Protein AF-A0A212KFY3-F1 (afdb_monomer_lite)

Foldseek 3Di:
DEEEAADDPCVVVVVVVVVVVVVVVPDPVCPPDDYWYDHLFDFQWTARDNVPDPVRIDGLVCCLVPDAQQDAYEYEEQQFDQVCQQCCDDPSVVPVVTDGRVRSVVSNVVSHVHYEYEYCDDCPVCCPPRRNVRVVVVVVVHHYDYDDPVVVVVSVVVSVDDD

Sequence (163 aa):
MLLMDSGGSMDSYSSLCASLFQAVSKSNHFRDLKVYYFHNCIKTHLYTTPRISYRESLKTDWVLNNLDGEYRVIIVGDALM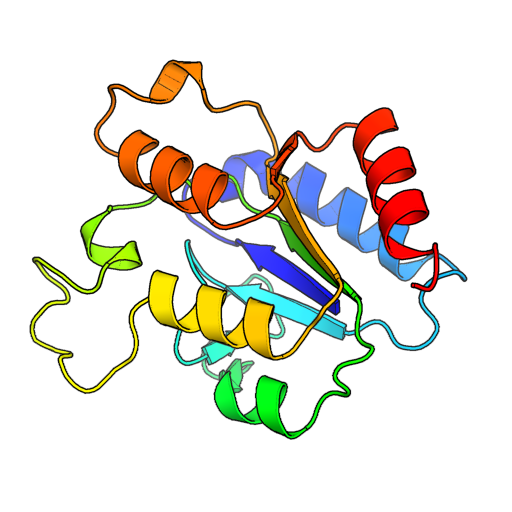DSSELMGSGYFAYKRDVPSGLQWLRRFKERYRHLVWLTPEDNDSLANTFWGESYLILKREVDMHTLTVENLTSVIKKLMVAR

Radius of gyration: 15.13 Å; chains: 1; bounding box: 34×34×42 Å

Secondary structure (DSSP, 8-state):
-EEEE-SGGGGGGHHHHHHHHHHHHT-TT-TT--EEEEBSB--SEEESSTT--GGGEEEHHHHHHHS-TT--EEEES-----HHHHHT-GGGTT-TTSPPHHHHHHHHHHH-SSEEEEESS--GGGTTSTTHHHHHHHHHHSEEEE--HHHHHHHHHHTTS--

Organism: NCBI:txid34034

pLDDT: mean 89.69, std 8.5, range [50.09, 98.06]

Structure (mmCIF, N/CA/C/O backbone):
data_AF-A0A212KFY3-F1
#
_entry.id   AF-A0A212KFY3-F1
#
loop_
_atom_site.group_PDB
_atom_site.id
_atom_site.type_symbol
_atom_site.label_atom_id
_atom_site.label_alt_id
_atom_site.label_comp_id
_atom_site.label_asym_id
_atom_site.label_entity_id
_atom_site.label_seq_id
_atom_site.pdbx_PDB_ins_code
_atom_site.Cartn_x
_atom_site.Cartn_y
_atom_site.Cartn_z
_atom_site.occupancy
_atom_site.B_iso_or_equiv
_atom_site.auth_seq_id
_atom_site.auth_comp_id
_atom_site.auth_asym_id
_atom_site.auth_atom_id
_atom_site.pdbx_PDB_model_num
ATOM 1 N N . MET A 1 1 ? -8.870 -0.203 6.630 1.00 93.81 1 MET A N 1
ATOM 2 C CA . MET A 1 1 ? -8.108 -1.232 5.899 1.00 93.81 1 MET A CA 1
ATOM 3 C C . MET A 1 1 ? -6.690 -0.728 5.736 1.00 93.81 1 MET A C 1
ATOM 5 O O . MET A 1 1 ? -6.508 0.410 5.323 1.00 93.81 1 MET A O 1
ATOM 9 N N . LEU A 1 2 ? -5.717 -1.551 6.108 1.00 95.19 2 LEU A N 1
ATOM 10 C CA . LEU A 1 2 ? -4.292 -1.273 5.986 1.00 95.19 2 LEU A CA 1
ATOM 11 C C . LEU A 1 2 ? -3.716 -2.199 4.909 1.00 95.19 2 LEU A C 1
ATOM 13 O O . LEU A 1 2 ? -3.845 -3.415 5.024 1.00 95.19 2 LEU A O 1
ATOM 17 N N . LEU A 1 3 ? -3.134 -1.628 3.859 1.00 97.44 3 LEU A N 1
ATOM 18 C CA . LEU A 1 3 ? -2.473 -2.354 2.776 1.00 97.44 3 LEU A CA 1
ATOM 19 C C . LEU A 1 3 ? -0.976 -2.074 2.872 1.00 97.44 3 LEU A C 1
ATOM 21 O O . LEU A 1 3 ? -0.574 -0.923 2.742 1.00 97.44 3 LEU A O 1
ATOM 25 N N . MET A 1 4 ? -0.163 -3.092 3.124 1.00 96.88 4 MET A N 1
ATOM 26 C CA . MET A 1 4 ? 1.270 -2.925 3.372 1.00 96.88 4 MET A CA 1
ATOM 27 C C . MET A 1 4 ? 2.096 -3.603 2.288 1.00 96.88 4 MET A C 1
ATOM 29 O O . MET A 1 4 ? 1.940 -4.795 2.033 1.00 96.88 4 MET A O 1
ATOM 33 N N . ASP A 1 5 ? 3.000 -2.857 1.679 1.00 96.88 5 ASP A N 1
ATOM 34 C CA . ASP A 1 5 ? 4.008 -3.423 0.802 1.00 96.88 5 ASP A CA 1
ATOM 35 C C . ASP A 1 5 ? 5.003 -4.276 1.606 1.00 96.88 5 ASP A C 1
ATOM 37 O O . ASP A 1 5 ? 5.284 -3.999 2.780 1.00 96.88 5 ASP A O 1
ATOM 41 N N . SER A 1 6 ? 5.495 -5.353 1.003 1.00 95.38 6 SER A N 1
ATOM 42 C CA . SER A 1 6 ? 6.410 -6.285 1.648 1.00 95.38 6 SER A CA 1
ATOM 43 C C . SER A 1 6 ? 7.386 -6.919 0.657 1.00 95.38 6 SER A C 1
ATOM 45 O O . SER A 1 6 ? 7.033 -7.256 -0.475 1.00 95.38 6 SER A O 1
ATOM 47 N N . GLY A 1 7 ? 8.626 -7.115 1.109 1.00 91.50 7 GLY A N 1
ATOM 48 C CA . GLY A 1 7 ? 9.729 -7.605 0.289 1.00 91.50 7 GLY A CA 1
ATOM 49 C C . GLY A 1 7 ? 10.416 -6.505 -0.523 1.00 91.50 7 GLY A C 1
ATOM 50 O O . GLY A 1 7 ? 9.906 -5.397 -0.668 1.00 91.50 7 GLY A O 1
ATOM 51 N N . GLY A 1 8 ? 11.580 -6.825 -1.087 1.00 90.19 8 GLY A N 1
ATOM 52 C CA . GLY A 1 8 ? 12.307 -5.904 -1.962 1.00 90.19 8 GLY A CA 1
ATOM 53 C C . GLY A 1 8 ? 12.863 -4.707 -1.191 1.00 90.19 8 GLY A C 1
ATOM 54 O O . GLY A 1 8 ? 13.449 -4.869 -0.121 1.00 90.19 8 GLY A O 1
ATOM 55 N N . SER A 1 9 ? 12.678 -3.495 -1.717 1.00 91.06 9 SER A N 1
ATOM 56 C CA . SER A 1 9 ? 13.126 -2.258 -1.060 1.00 91.06 9 SER A CA 1
ATOM 57 C C . SER A 1 9 ? 12.475 -2.039 0.312 1.00 91.06 9 SER A C 1
ATOM 59 O O . SER A 1 9 ? 13.074 -1.419 1.194 1.00 91.06 9 SER A O 1
ATOM 61 N N . MET A 1 10 ? 11.307 -2.645 0.549 1.00 94.38 10 MET A N 1
ATOM 62 C CA . MET A 1 10 ? 10.605 -2.567 1.827 1.00 94.38 10 MET A CA 1
ATOM 63 C C . MET A 1 10 ? 11.245 -3.377 2.961 1.00 94.38 10 MET A C 1
ATOM 65 O O . MET A 1 10 ? 10.916 -3.136 4.127 1.00 94.38 10 MET A O 1
ATOM 69 N N . ASP A 1 11 ? 12.188 -4.283 2.677 1.00 93.56 11 ASP A N 1
ATOM 70 C CA . ASP A 1 11 ? 12.870 -5.071 3.716 1.00 93.56 11 ASP A CA 1
ATOM 71 C C . ASP A 1 11 ? 13.634 -4.174 4.710 1.00 93.56 11 ASP A C 1
ATOM 73 O O . ASP A 1 11 ? 13.612 -4.418 5.924 1.00 93.56 11 ASP A O 1
ATOM 77 N N . SER A 1 12 ? 14.199 -3.064 4.219 1.00 93.00 12 SER A N 1
ATOM 78 C CA . SER A 1 12 ? 14.863 -2.026 5.023 1.00 93.00 12 SER A CA 1
ATOM 79 C C . SER A 1 12 ? 13.922 -1.332 6.017 1.00 93.00 12 SER A C 1
ATOM 81 O O . SER A 1 12 ? 14.369 -0.833 7.050 1.00 93.00 12 SER A O 1
ATOM 83 N N . TYR A 1 13 ? 12.611 -1.342 5.754 1.00 92.19 13 TYR A N 1
ATOM 84 C CA . TYR A 1 13 ? 11.579 -0.712 6.587 1.00 92.19 13 TYR A CA 1
ATOM 85 C C . TYR A 1 13 ? 10.740 -1.725 7.378 1.00 92.19 13 TYR A C 1
ATOM 87 O O . TYR A 1 13 ? 9.714 -1.366 7.965 1.00 92.19 13 TYR A O 1
ATOM 95 N N . SER A 1 14 ? 11.164 -2.990 7.443 1.00 90.25 14 SER A N 1
ATOM 96 C CA . SER A 1 14 ? 10.441 -4.069 8.133 1.00 90.25 14 SER A CA 1
ATOM 97 C C . SER A 1 14 ? 10.129 -3.751 9.605 1.00 90.25 14 SER A C 1
ATOM 99 O O . SER A 1 14 ? 8.993 -3.938 10.049 1.00 90.25 14 SER A O 1
ATOM 101 N N . SER A 1 15 ? 11.082 -3.184 10.351 1.00 89.31 15 SER A N 1
ATOM 102 C CA . SER A 1 15 ? 10.889 -2.758 11.749 1.00 89.31 15 SER A CA 1
ATOM 103 C C . SER A 1 15 ? 9.865 -1.626 11.901 1.00 89.31 15 SER A C 1
ATOM 105 O O . SER A 1 15 ? 9.062 -1.630 12.840 1.00 89.31 15 SER A O 1
ATOM 107 N N . LEU A 1 16 ? 9.858 -0.669 10.967 1.00 89.38 16 LEU A N 1
ATOM 108 C CA . LEU A 1 16 ? 8.889 0.430 10.936 1.00 89.38 16 LEU A CA 1
ATOM 109 C C . LEU A 1 16 ? 7.482 -0.108 10.656 1.00 89.38 16 LEU A C 1
ATOM 111 O O . LEU A 1 16 ? 6.541 0.189 11.392 1.00 89.38 16 LEU A O 1
ATOM 115 N N . CYS A 1 17 ? 7.360 -0.973 9.649 1.00 88.94 17 CYS A N 1
ATOM 116 C CA . CYS A 1 17 ? 6.120 -1.654 9.291 1.00 88.94 17 CYS A CA 1
ATOM 117 C C . CYS A 1 17 ? 5.563 -2.484 10.458 1.00 88.94 17 CYS A C 1
ATOM 119 O O . CYS A 1 17 ? 4.376 -2.390 10.777 1.00 88.94 17 CYS A O 1
ATOM 121 N N . ALA A 1 18 ? 6.418 -3.249 11.144 1.00 88.38 18 ALA A N 1
ATOM 122 C CA . ALA A 1 18 ? 6.035 -4.023 12.321 1.00 88.38 18 ALA A CA 1
ATOM 123 C C . ALA A 1 18 ? 5.530 -3.124 13.462 1.00 88.38 18 ALA A C 1
ATOM 125 O O . ALA A 1 18 ? 4.509 -3.427 14.082 1.00 88.38 18 ALA A O 1
ATOM 126 N N . SER A 1 19 ? 6.206 -2.001 13.713 1.00 88.56 19 SER A N 1
ATOM 127 C CA . SER A 1 19 ? 5.813 -1.043 14.753 1.00 88.56 19 SER A CA 1
ATOM 128 C C . SER A 1 19 ? 4.463 -0.392 14.444 1.00 88.56 19 SER A C 1
ATOM 130 O O . SER A 1 19 ? 3.592 -0.330 15.315 1.00 88.56 19 SER A O 1
ATOM 132 N N . LEU A 1 20 ? 4.247 0.019 13.190 1.00 86.94 20 LEU A N 1
ATOM 133 C CA . LEU A 1 20 ? 2.968 0.558 12.730 1.00 86.94 20 LEU A CA 1
ATOM 134 C C . LEU A 1 20 ? 1.844 -0.469 12.896 1.00 86.94 20 LEU A C 1
ATOM 136 O O . LEU A 1 20 ? 0.801 -0.153 13.467 1.00 86.94 20 LEU A O 1
ATOM 140 N N . PHE A 1 21 ? 2.064 -1.711 12.456 1.00 86.56 21 PHE A N 1
ATOM 141 C CA . PHE A 1 21 ? 1.085 -2.786 12.601 1.00 86.56 21 PHE A CA 1
ATOM 142 C C . PHE A 1 21 ? 0.714 -3.030 14.070 1.00 86.56 21 PHE A C 1
ATOM 144 O O . PHE A 1 21 ? -0.470 -3.143 14.397 1.00 86.56 21 PHE A O 1
ATOM 151 N N . GLN A 1 22 ? 1.700 -3.060 14.974 1.00 86.44 22 GLN A N 1
ATOM 152 C CA . GLN A 1 22 ? 1.453 -3.206 16.410 1.00 86.44 22 GLN A CA 1
ATOM 153 C C . GLN A 1 22 ? 0.646 -2.035 16.984 1.00 86.44 22 GLN A C 1
ATOM 155 O O . GLN A 1 22 ? -0.276 -2.265 17.766 1.00 86.44 22 GLN A O 1
ATOM 160 N N . ALA A 1 23 ? 0.965 -0.797 16.599 1.00 84.25 23 ALA A N 1
ATOM 161 C CA . ALA A 1 23 ? 0.246 0.390 17.056 1.00 84.25 23 ALA A CA 1
ATOM 162 C C . ALA A 1 23 ? -1.212 0.399 16.569 1.00 84.25 23 ALA A C 1
ATOM 164 O O . ALA A 1 23 ? -2.131 0.637 17.352 1.00 84.25 23 ALA A O 1
ATOM 165 N N . VAL A 1 24 ? -1.436 0.076 15.292 1.00 82.38 24 VAL A N 1
ATOM 166 C CA . VAL A 1 24 ? -2.773 0.006 14.687 1.00 82.38 24 VAL A CA 1
ATOM 167 C C . VAL A 1 24 ? -3.596 -1.136 15.292 1.00 82.38 24 VAL A C 1
ATOM 169 O O . VAL A 1 24 ? -4.767 -0.938 15.597 1.00 82.38 24 VAL A O 1
ATOM 172 N N . SER A 1 25 ? -2.989 -2.298 15.549 1.00 81.12 25 SER A N 1
ATOM 173 C CA . SER A 1 25 ? -3.683 -3.454 16.142 1.00 81.12 25 SER A CA 1
ATOM 174 C C . SER A 1 25 ? -4.083 -3.241 17.606 1.00 81.12 25 SER A C 1
ATOM 176 O O . SER A 1 25 ? -5.042 -3.843 18.077 1.00 81.12 25 SER A O 1
ATOM 178 N N . LYS A 1 26 ? -3.356 -2.387 18.338 1.00 80.75 26 LYS A N 1
ATOM 179 C CA . LYS A 1 26 ? -3.659 -2.019 19.734 1.00 80.75 26 LYS A CA 1
ATOM 180 C C . LYS A 1 26 ? -4.591 -0.807 19.851 1.00 80.75 26 LYS A C 1
ATOM 182 O O . LYS A 1 26 ? -4.983 -0.439 20.955 1.00 80.75 26 LYS A O 1
ATOM 187 N N . SER A 1 27 ? -4.914 -0.156 18.736 1.00 73.50 27 SER A N 1
ATOM 188 C CA . SER A 1 27 ? -5.735 1.050 18.702 1.00 73.50 27 SER A CA 1
ATOM 189 C C . SER A 1 27 ? -7.227 0.705 18.747 1.00 73.50 27 SER A C 1
ATOM 191 O O . SER A 1 27 ? -7.749 0.010 17.878 1.00 73.50 27 SER A O 1
ATOM 193 N N . ASN A 1 28 ? -7.950 1.294 19.704 1.00 69.19 28 ASN A N 1
ATOM 194 C CA . ASN A 1 28 ? -9.413 1.184 19.790 1.00 69.19 28 ASN A CA 1
ATOM 195 C C . ASN A 1 28 ? -10.151 1.986 18.698 1.00 69.19 28 ASN A C 1
ATOM 197 O O . ASN A 1 28 ? -11.379 1.935 18.621 1.00 69.19 28 ASN A O 1
ATOM 201 N N . HIS A 1 29 ? -9.434 2.740 17.854 1.00 68.94 29 HIS A N 1
ATOM 202 C CA . HIS A 1 29 ? -10.040 3.512 16.767 1.00 68.94 29 HIS A CA 1
ATOM 203 C C . HIS A 1 29 ? -10.475 2.637 15.581 1.00 68.94 29 HIS A C 1
ATOM 205 O O . HIS A 1 29 ? -11.324 3.062 14.798 1.00 68.94 29 HIS A O 1
ATOM 211 N N . PHE A 1 30 ? -9.944 1.416 15.446 1.00 68.00 30 PHE A N 1
ATOM 212 C CA . PHE A 1 30 ? -10.210 0.538 14.304 1.00 68.00 30 PHE A CA 1
ATOM 213 C C . PHE A 1 30 ? -11.125 -0.625 14.701 1.00 68.00 30 PHE A C 1
ATOM 215 O O . PHE A 1 30 ? -10.670 -1.719 15.016 1.00 68.00 30 PHE A O 1
ATOM 222 N N . ARG A 1 31 ? -12.441 -0.380 14.682 1.00 70.94 31 ARG A N 1
ATOM 223 C CA . ARG A 1 31 ? -13.463 -1.349 15.124 1.00 70.94 31 ARG A CA 1
ATOM 224 C C . ARG A 1 31 ? -1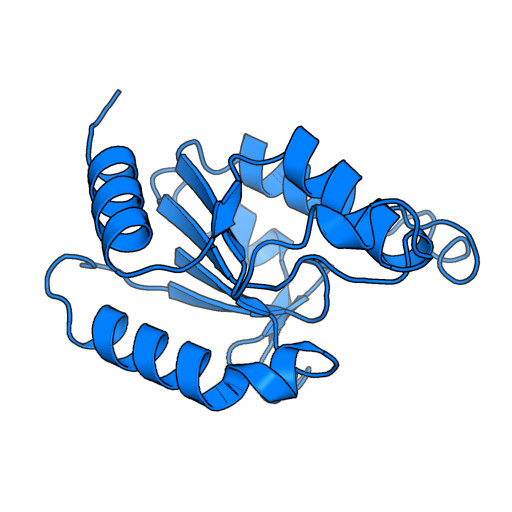3.556 -2.605 14.230 1.00 70.94 31 ARG A C 1
ATOM 226 O O . ARG A 1 31 ? -13.939 -3.658 14.722 1.00 70.94 31 ARG A O 1
ATOM 233 N N . ASP A 1 32 ? -13.177 -2.498 12.952 1.00 87.38 32 ASP A N 1
ATOM 234 C CA . ASP A 1 32 ? -13.047 -3.617 11.998 1.00 87.38 32 ASP A CA 1
ATOM 235 C C . ASP A 1 32 ? -11.776 -3.438 11.143 1.00 87.38 32 ASP A C 1
ATOM 237 O O . ASP A 1 32 ? -11.792 -2.950 10.009 1.00 87.38 32 ASP A O 1
ATOM 241 N N . LEU A 1 33 ? -10.622 -3.739 11.742 1.00 90.69 33 LEU A N 1
ATOM 242 C CA . LEU A 1 33 ? -9.328 -3.642 11.072 1.00 90.69 33 LEU A CA 1
ATOM 243 C C . LEU A 1 33 ? -9.120 -4.831 10.120 1.00 90.69 33 LEU A C 1
ATOM 245 O O . LEU A 1 33 ? -8.979 -5.972 10.553 1.00 90.69 33 LEU A O 1
ATOM 249 N N . LYS A 1 34 ? -9.006 -4.548 8.818 1.00 94.06 34 LYS A N 1
ATOM 250 C CA . LYS A 1 34 ? -8.470 -5.488 7.820 1.00 94.06 34 LYS A CA 1
ATOM 251 C C . LYS A 1 34 ? -7.049 -5.094 7.453 1.00 94.06 34 LYS A C 1
ATOM 253 O O . LYS A 1 34 ? -6.828 -3.927 7.114 1.00 94.06 34 LYS A O 1
ATOM 258 N N . VAL A 1 35 ? -6.125 -6.047 7.511 1.00 95.00 35 VAL A N 1
ATOM 259 C CA . VAL A 1 35 ? -4.731 -5.869 7.096 1.00 95.00 35 VAL A CA 1
ATOM 260 C C . VAL A 1 35 ? -4.442 -6.840 5.964 1.00 95.00 35 VAL A C 1
ATOM 262 O O . VAL A 1 35 ? -4.713 -8.034 6.091 1.00 95.00 35 VAL A O 1
ATOM 265 N N . TYR A 1 36 ? -3.893 -6.316 4.876 1.00 97.31 36 TYR A N 1
ATOM 266 C CA . TYR A 1 36 ? -3.412 -7.105 3.755 1.00 97.31 36 TYR A CA 1
ATOM 267 C C . TYR A 1 36 ? -2.043 -6.613 3.303 1.00 97.31 36 TYR A C 1
ATOM 269 O O . TYR A 1 36 ? -1.649 -5.484 3.593 1.00 97.31 36 TYR A O 1
ATOM 277 N N . TYR A 1 37 ? -1.353 -7.457 2.551 1.00 97.44 37 TYR A N 1
ATOM 278 C CA . TYR A 1 37 ? -0.034 -7.196 2.008 1.00 97.44 37 TYR A CA 1
ATOM 279 C C . TYR A 1 37 ? -0.043 -7.285 0.481 1.00 97.44 37 TYR A C 1
ATOM 281 O O . TYR A 1 37 ? -0.876 -7.982 -0.105 1.00 97.44 37 TYR A O 1
ATOM 289 N N . PHE A 1 38 ? 0.880 -6.586 -0.167 1.00 97.25 38 PHE A N 1
ATOM 290 C CA . PHE A 1 38 ? 1.153 -6.677 -1.604 1.00 97.25 38 PHE A CA 1
ATOM 291 C C . PHE A 1 38 ? 2.664 -6.554 -1.852 1.00 97.25 38 PHE A C 1
ATOM 293 O O . PHE A 1 38 ? 3.419 -6.396 -0.900 1.00 97.25 38 PHE A O 1
ATOM 300 N N . HIS A 1 39 ? 3.091 -6.679 -3.113 1.00 94.50 39 HIS A N 1
ATOM 301 C CA . HIS A 1 39 ? 4.485 -6.486 -3.522 1.00 94.50 39 HIS A CA 1
ATOM 302 C C . HIS A 1 39 ? 4.553 -5.391 -4.587 1.00 94.50 39 HIS A C 1
ATOM 304 O O . HIS A 1 39 ? 3.987 -5.589 -5.673 1.00 94.50 39 HIS A O 1
ATOM 310 N N . ASN A 1 40 ? 5.209 -4.273 -4.272 1.00 94.44 40 ASN A N 1
ATOM 311 C CA . ASN A 1 40 ? 5.378 -3.052 -5.072 1.00 94.44 40 ASN A CA 1
ATOM 312 C C . ASN A 1 40 ? 4.065 -2.307 -5.385 1.00 94.44 40 ASN A C 1
ATOM 314 O O . ASN A 1 40 ? 3.905 -1.124 -5.093 1.00 94.44 40 ASN A O 1
ATOM 318 N N . CYS A 1 41 ? 3.074 -2.989 -5.960 1.00 94.38 41 CYS A N 1
ATOM 319 C CA . CYS A 1 41 ? 1.739 -2.449 -6.207 1.00 94.38 41 CYS A CA 1
ATOM 320 C C . CYS A 1 41 ? 0.637 -3.492 -5.977 1.00 94.38 41 CYS A C 1
ATOM 322 O O . CYS A 1 41 ? 0.869 -4.705 -5.979 1.00 94.38 41 CYS A O 1
ATOM 324 N N . ILE A 1 42 ? -0.596 -3.012 -5.789 1.00 95.38 42 ILE A N 1
ATOM 325 C CA . ILE A 1 42 ? -1.781 -3.870 -5.686 1.00 95.38 42 ILE A CA 1
ATOM 326 C C . ILE A 1 42 ? -2.001 -4.565 -7.034 1.00 95.38 42 ILE A C 1
ATOM 328 O O . ILE A 1 42 ? -2.054 -3.917 -8.077 1.00 95.38 42 ILE A O 1
ATOM 332 N N . LYS A 1 43 ? -2.143 -5.892 -7.009 1.00 92.44 43 LYS A N 1
ATOM 333 C CA . LYS A 1 43 ? -2.349 -6.729 -8.203 1.00 92.44 43 LYS A CA 1
ATOM 334 C C . LYS A 1 43 ? -3.589 -7.597 -8.036 1.00 92.44 43 LYS A C 1
ATOM 336 O O . LYS A 1 43 ? -4.474 -7.275 -7.256 1.00 92.44 43 LYS A O 1
ATOM 341 N N . THR A 1 44 ? -3.656 -8.718 -8.751 1.00 94.31 44 THR A N 1
ATOM 342 C CA . THR A 1 44 ? -4.777 -9.669 -8.716 1.00 94.31 44 THR A CA 1
ATOM 343 C C . THR A 1 44 ? -4.980 -10.351 -7.366 1.00 94.31 44 THR A C 1
ATOM 345 O O . THR A 1 44 ? -6.077 -10.847 -7.111 1.00 94.31 44 THR A O 1
ATOM 348 N N . HIS A 1 45 ? -3.947 -10.388 -6.522 1.00 96.88 45 HIS A N 1
ATOM 349 C CA . HIS A 1 45 ? -4.008 -10.973 -5.190 1.00 96.88 45 HIS A CA 1
ATOM 350 C C . HIS A 1 45 ? -3.474 -10.000 -4.145 1.00 96.88 45 HIS A C 1
ATOM 352 O O . HIS A 1 45 ? -2.461 -9.330 -4.360 1.00 96.88 45 HIS A O 1
ATOM 358 N N . LEU A 1 46 ? -4.157 -9.987 -3.007 1.00 98.06 46 LEU A N 1
ATOM 359 C CA . LEU A 1 46 ? -3.701 -9.421 -1.750 1.00 98.06 46 LEU A CA 1
ATOM 360 C C . LEU A 1 46 ? -3.372 -10.568 -0.797 1.00 98.06 46 LEU A C 1
ATOM 362 O O . LEU A 1 46 ? -4.052 -11.591 -0.793 1.00 98.06 46 LEU A O 1
ATOM 366 N N . TYR A 1 47 ? -2.343 -10.403 0.019 1.00 97.81 47 TYR A N 1
ATOM 367 C CA . TYR A 1 47 ? -1.839 -11.443 0.911 1.00 97.81 47 TYR A CA 1
ATOM 368 C C . TYR A 1 47 ? -2.242 -11.152 2.351 1.00 97.81 47 TYR A C 1
ATOM 370 O O . TYR A 1 47 ? -2.391 -9.998 2.738 1.00 97.81 47 TYR A O 1
ATOM 378 N N . THR A 1 48 ? -2.429 -12.182 3.167 1.00 95.81 48 THR A N 1
ATOM 379 C CA . THR A 1 48 ? -2.781 -12.019 4.588 1.00 95.81 48 THR A CA 1
ATOM 380 C C . THR A 1 48 ? -1.560 -12.062 5.503 1.00 95.81 48 THR A C 1
ATOM 382 O O . THR A 1 48 ? -1.680 -11.784 6.693 1.00 95.81 48 THR A O 1
ATOM 385 N N . THR A 1 49 ? -0.384 -12.391 4.961 1.00 94.00 49 THR A N 1
ATOM 386 C CA . THR A 1 49 ? 0.893 -12.414 5.683 1.00 94.00 49 THR A CA 1
ATOM 387 C C . THR A 1 49 ? 1.968 -11.648 4.901 1.00 94.00 49 THR A C 1
ATOM 389 O O . THR A 1 49 ? 1.921 -11.614 3.667 1.00 94.00 49 THR A O 1
ATOM 392 N N . PRO A 1 50 ? 2.979 -11.071 5.582 1.00 92.50 50 PRO A N 1
ATOM 393 C CA . PRO A 1 50 ? 4.072 -10.353 4.918 1.00 92.50 50 PRO A CA 1
ATOM 394 C C . PRO A 1 50 ? 4.991 -11.276 4.103 1.00 92.50 50 PRO A C 1
ATOM 396 O O . PRO A 1 50 ? 5.837 -10.814 3.356 1.00 92.50 50 PRO A O 1
ATOM 399 N N . ARG A 1 51 ? 4.844 -12.604 4.205 1.00 91.62 51 ARG A N 1
ATOM 400 C CA . ARG A 1 51 ? 5.653 -13.554 3.421 1.00 91.62 51 ARG A CA 1
ATOM 401 C C . ARG A 1 51 ? 5.226 -13.659 1.955 1.00 91.62 51 ARG A C 1
ATOM 403 O O . ARG A 1 51 ? 5.877 -14.382 1.209 1.00 91.62 51 ARG A O 1
ATOM 410 N N . ILE A 1 52 ? 4.134 -12.997 1.558 1.00 91.75 52 ILE A N 1
ATOM 411 C CA . ILE A 1 52 ? 3.612 -12.981 0.180 1.00 91.75 52 ILE A CA 1
ATOM 412 C C . ILE A 1 52 ? 3.442 -14.411 -0.365 1.00 91.75 52 ILE A C 1
ATOM 414 O O . ILE A 1 52 ? 3.931 -14.807 -1.422 1.00 91.75 52 ILE A O 1
ATOM 418 N N . SER A 1 53 ? 2.745 -15.235 0.414 1.00 93.38 53 SER A N 1
ATOM 419 C CA . SER A 1 53 ? 2.448 -16.620 0.055 1.00 93.38 53 SER A CA 1
ATOM 420 C C . SER A 1 53 ? 1.108 -16.707 -0.665 1.00 93.38 53 SER A C 1
ATOM 422 O O . SER A 1 53 ? 0.077 -16.373 -0.090 1.00 93.38 53 SER A O 1
ATOM 424 N N . TYR A 1 54 ? 1.074 -17.246 -1.888 1.00 90.25 54 TYR A N 1
ATOM 425 C CA . TYR A 1 54 ? -0.188 -17.463 -2.617 1.00 90.25 54 TYR A CA 1
ATOM 426 C C . TYR A 1 54 ? -1.203 -18.325 -1.850 1.00 90.25 54 TYR A C 1
ATOM 428 O O . TYR A 1 54 ? -2.406 -18.157 -2.038 1.00 90.25 54 TYR A O 1
ATOM 436 N N . ARG A 1 55 ? -0.743 -19.222 -0.964 1.00 94.31 55 ARG A N 1
ATOM 437 C CA . ARG A 1 55 ? -1.630 -20.024 -0.098 1.00 94.31 55 ARG A CA 1
ATOM 438 C C . ARG A 1 55 ? -2.368 -19.175 0.938 1.00 94.31 55 ARG A C 1
ATOM 440 O O . ARG A 1 55 ? -3.425 -19.572 1.407 1.00 94.31 55 ARG A O 1
ATOM 447 N N . GLU A 1 56 ? -1.804 -18.024 1.275 1.00 94.81 56 GLU A N 1
ATOM 448 C CA . GLU A 1 56 ? -2.311 -17.054 2.242 1.00 94.81 56 GLU A CA 1
ATOM 449 C C . GLU A 1 56 ? -2.690 -15.766 1.498 1.00 94.81 56 GLU A C 1
ATOM 451 O O . GLU A 1 56 ? -2.215 -14.673 1.811 1.00 94.81 56 GLU A O 1
ATOM 456 N N . SER A 1 57 ? -3.493 -15.908 0.439 1.00 97.19 57 SER A N 1
ATOM 457 C CA . SER A 1 57 ? -3.903 -14.796 -0.417 1.00 97.19 57 SER A CA 1
ATOM 458 C C . SER A 1 57 ? -5.397 -14.805 -0.727 1.00 97.19 57 SER A C 1
ATOM 460 O O . SER A 1 57 ? -6.075 -15.830 -0.653 1.00 97.19 57 SER A O 1
ATOM 462 N N . LEU A 1 58 ? -5.909 -13.631 -1.079 1.00 97.19 58 LEU A N 1
ATOM 463 C CA . LEU A 1 58 ? -7.274 -13.374 -1.508 1.00 97.19 58 LEU A CA 1
ATOM 464 C C . LEU A 1 58 ? -7.238 -12.674 -2.860 1.00 97.19 58 LEU A C 1
ATOM 466 O O . LEU A 1 58 ? -6.376 -11.833 -3.113 1.00 97.19 58 LEU A O 1
ATOM 470 N N . LYS A 1 59 ? -8.217 -12.974 -3.716 1.00 97.50 59 LYS A N 1
ATOM 471 C CA . LYS A 1 59 ? -8.398 -12.221 -4.958 1.00 97.50 59 LYS A CA 1
ATOM 472 C C . LYS A 1 59 ? -8.763 -10.778 -4.629 1.00 97.50 59 LYS A C 1
ATOM 474 O O . LYS A 1 59 ? -9.691 -10.530 -3.862 1.00 97.50 59 LYS A O 1
ATOM 479 N N . THR A 1 60 ? -8.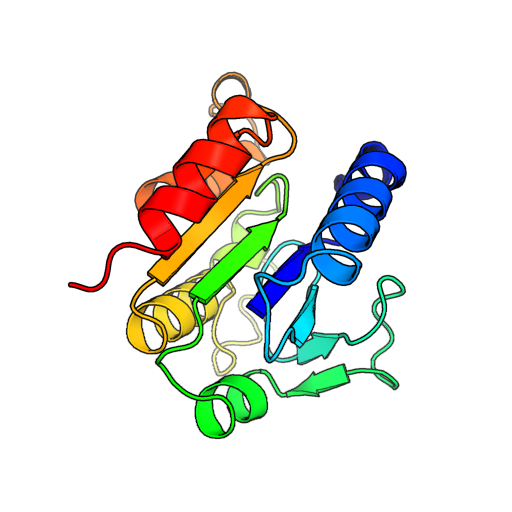093 -9.832 -5.264 1.00 97.56 60 THR A N 1
ATOM 480 C CA . THR A 1 60 ? -8.328 -8.404 -5.037 1.00 97.56 60 THR A CA 1
ATOM 481 C C . THR A 1 60 ? -9.751 -7.985 -5.411 1.00 97.56 60 THR A C 1
ATOM 483 O O . THR A 1 60 ? -10.375 -7.227 -4.673 1.00 97.56 60 THR A O 1
ATOM 486 N N . ASP A 1 61 ? -10.327 -8.554 -6.476 1.00 96.81 61 ASP A N 1
ATOM 487 C CA . ASP A 1 61 ? -11.745 -8.343 -6.809 1.00 96.81 61 ASP A CA 1
ATOM 488 C C . ASP A 1 61 ? -12.681 -8.817 -5.692 1.00 96.81 61 ASP A C 1
ATOM 490 O O . ASP A 1 61 ? -13.706 -8.193 -5.434 1.00 96.81 61 ASP A O 1
ATOM 494 N N . TRP A 1 62 ? -12.339 -9.908 -4.997 1.00 97.62 62 TRP A N 1
ATOM 495 C CA . TRP A 1 62 ? -13.142 -10.369 -3.867 1.00 97.62 62 TRP A CA 1
ATOM 496 C C . TRP A 1 62 ? -13.139 -9.322 -2.752 1.00 97.62 62 TRP A C 1
ATOM 498 O O . TRP A 1 62 ? -14.201 -8.999 -2.230 1.00 97.62 62 TRP A O 1
ATOM 508 N N . VAL A 1 63 ? -11.982 -8.729 -2.443 1.00 97.44 63 VAL A N 1
ATOM 509 C CA . VAL A 1 63 ? -11.869 -7.650 -1.446 1.00 97.44 63 VAL A CA 1
ATOM 510 C C . VAL A 1 63 ? -12.732 -6.446 -1.838 1.00 97.44 63 VAL A C 1
ATOM 512 O O . VAL A 1 63 ? -13.532 -5.987 -1.025 1.00 97.44 63 VAL A O 1
ATOM 515 N N . LEU A 1 64 ? -12.642 -5.989 -3.091 1.00 97.00 64 LEU A N 1
ATOM 516 C CA . LEU A 1 64 ? -13.434 -4.857 -3.591 1.00 97.00 64 LEU A CA 1
ATOM 517 C C . LEU A 1 64 ? -14.949 -5.114 -3.539 1.00 97.00 64 LEU A C 1
ATOM 519 O O . LEU A 1 64 ? -15.714 -4.201 -3.222 1.00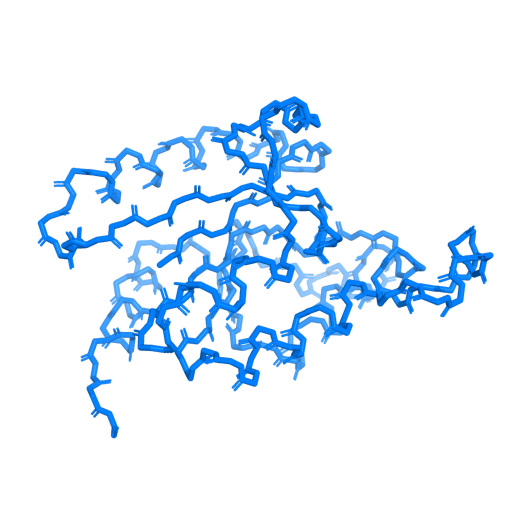 97.00 64 LEU A O 1
ATOM 523 N N . ASN A 1 65 ? -15.371 -6.350 -3.821 1.00 97.12 65 ASN A N 1
ATOM 524 C CA . ASN A 1 65 ? -16.783 -6.733 -3.877 1.00 97.12 65 ASN A CA 1
ATOM 525 C C . ASN A 1 65 ? -17.396 -7.053 -2.506 1.00 97.12 65 ASN A C 1
ATOM 527 O O . ASN A 1 65 ? -18.608 -6.939 -2.354 1.00 97.12 65 ASN A O 1
ATOM 531 N N . ASN A 1 66 ? -16.594 -7.482 -1.525 1.00 96.69 66 ASN A N 1
ATOM 532 C CA . ASN A 1 66 ? -17.105 -7.992 -0.244 1.00 96.69 66 ASN A CA 1
ATOM 533 C C . ASN A 1 66 ? -16.831 -7.065 0.944 1.00 96.69 66 ASN A C 1
ATOM 535 O O . ASN A 1 66 ? -17.509 -7.183 1.962 1.00 96.69 66 ASN A O 1
ATOM 539 N N . LEU A 1 67 ? -15.858 -6.152 0.850 1.00 95.81 67 LEU A N 1
ATOM 540 C CA . LEU A 1 67 ? -15.642 -5.142 1.886 1.00 95.81 67 LEU A CA 1
ATOM 541 C C . LEU A 1 67 ? -16.438 -3.870 1.582 1.00 95.81 67 LEU A C 1
ATOM 543 O O . LEU A 1 67 ? -16.530 -3.443 0.430 1.00 95.81 67 LEU A O 1
ATOM 547 N N . ASP A 1 68 ? -16.994 -3.258 2.629 1.00 93.44 68 ASP A N 1
ATOM 548 C CA . ASP A 1 68 ? -17.792 -2.027 2.560 1.00 93.44 68 ASP A CA 1
ATOM 549 C C . ASP A 1 68 ? -16.979 -0.842 1.984 1.00 93.44 68 ASP A C 1
ATOM 551 O O . ASP A 1 68 ? -15.786 -0.723 2.224 1.00 93.44 68 ASP A O 1
ATOM 555 N N . GLY A 1 69 ? -17.608 0.067 1.236 1.00 93.88 69 GLY A N 1
ATOM 556 C CA . GLY A 1 69 ? -16.949 1.246 0.651 1.00 93.88 69 GLY A CA 1
ATOM 557 C C . GLY A 1 69 ? -16.592 2.314 1.657 1.00 93.88 69 GLY A C 1
ATOM 558 O O . GLY A 1 69 ? -15.749 3.166 1.382 1.00 93.88 69 GLY A O 1
ATOM 559 N N . GLU A 1 70 ? -17.213 2.236 2.828 1.00 91.94 70 GLU A N 1
ATOM 560 C CA . GLU A 1 70 ? -16.940 3.117 3.953 1.00 91.94 70 GLU A CA 1
ATOM 561 C C . GLU A 1 70 ? -15.619 2.769 4.654 1.00 91.94 70 GLU A C 1
ATOM 563 O O . GLU A 1 70 ? -15.156 3.503 5.534 1.00 91.94 70 GLU A O 1
ATOM 568 N N . TYR A 1 71 ? -14.957 1.678 4.246 1.00 93.56 71 TYR A N 1
ATOM 569 C CA . TYR A 1 71 ? -13.593 1.411 4.668 1.00 93.56 71 TYR A CA 1
ATOM 570 C C . TYR A 1 71 ? -12.665 2.560 4.286 1.00 93.56 71 TYR A C 1
ATOM 572 O O . TYR A 1 71 ? -12.539 2.961 3.130 1.00 93.56 71 TYR A O 1
ATOM 580 N N . ARG A 1 72 ? -11.925 3.029 5.286 1.00 92.31 72 ARG A N 1
ATOM 581 C CA . ARG A 1 72 ? -10.842 3.988 5.100 1.00 92.31 72 ARG A CA 1
ATOM 582 C C . ARG A 1 72 ? -9.554 3.226 4.850 1.00 92.31 72 ARG A C 1
ATOM 584 O O . ARG A 1 72 ? -9.218 2.317 5.617 1.00 92.31 72 ARG A O 1
ATOM 591 N N . VAL A 1 73 ? -8.882 3.545 3.757 1.00 95.38 73 VAL A N 1
ATOM 592 C CA . VAL A 1 73 ? -7.749 2.794 3.226 1.00 95.38 73 VAL A CA 1
ATOM 593 C C . VAL A 1 73 ? -6.464 3.569 3.462 1.00 95.38 73 VAL A C 1
ATOM 595 O O . VAL A 1 73 ? -6.331 4.719 3.053 1.00 95.38 73 VAL A O 1
ATOM 598 N N . ILE A 1 74 ? -5.514 2.915 4.119 1.00 95.25 74 ILE A N 1
ATOM 599 C CA . ILE A 1 74 ? -4.143 3.395 4.256 1.00 95.25 74 ILE A CA 1
ATOM 600 C C . ILE A 1 74 ? -3.266 2.400 3.512 1.00 95.25 74 ILE A C 1
ATOM 602 O O . ILE A 1 74 ? -3.248 1.218 3.860 1.00 95.25 74 ILE A O 1
ATOM 606 N N . ILE A 1 75 ? -2.570 2.875 2.488 1.00 97.38 75 ILE A N 1
ATOM 607 C CA . ILE A 1 75 ? -1.522 2.122 1.803 1.00 97.38 75 ILE A CA 1
ATOM 608 C C . ILE A 1 75 ? -0.185 2.511 2.433 1.00 97.38 75 ILE A C 1
ATOM 610 O O . ILE A 1 75 ? 0.013 3.682 2.733 1.00 97.38 75 ILE A O 1
ATOM 614 N N . VAL A 1 76 ? 0.711 1.554 2.659 1.00 97.00 76 VAL A N 1
ATOM 615 C CA . VAL A 1 76 ? 2.057 1.789 3.194 1.00 97.00 76 VAL A CA 1
ATOM 616 C C . VAL A 1 76 ? 3.069 1.120 2.276 1.00 97.00 76 VAL A C 1
ATOM 618 O O . VAL A 1 76 ? 3.006 -0.091 2.102 1.00 97.00 7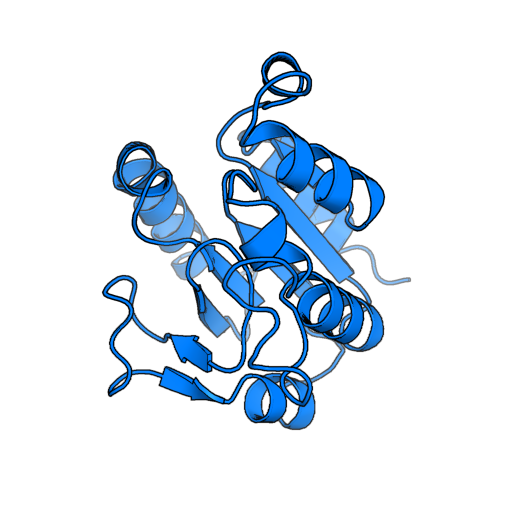6 VAL A O 1
ATOM 621 N N . GLY A 1 77 ? 3.986 1.892 1.704 1.00 96.38 77 GLY A N 1
ATOM 622 C CA . GLY A 1 77 ? 5.025 1.410 0.789 1.00 96.38 77 GLY A CA 1
ATOM 623 C C . GLY A 1 77 ? 5.847 2.575 0.248 1.00 96.38 77 GLY A C 1
ATOM 624 O O . GLY A 1 77 ? 5.354 3.700 0.224 1.00 96.38 77 GLY A O 1
ATOM 625 N N . ASP A 1 78 ? 7.084 2.344 -0.176 1.00 95.25 78 ASP A N 1
ATOM 626 C CA . ASP A 1 78 ? 7.973 3.398 -0.694 1.00 95.25 78 ASP A CA 1
ATOM 627 C C . ASP A 1 78 ? 7.574 3.927 -2.086 1.00 95.25 78 ASP A C 1
ATOM 629 O O . ASP A 1 78 ? 8.014 5.007 -2.485 1.00 95.25 78 ASP A O 1
ATOM 633 N N . ALA A 1 79 ? 6.684 3.205 -2.781 1.00 95.69 79 ALA A N 1
ATOM 634 C CA . ALA A 1 79 ? 6.206 3.501 -4.129 1.00 95.69 79 ALA A CA 1
ATOM 635 C C . ALA A 1 79 ? 7.312 3.479 -5.209 1.00 95.69 79 ALA A C 1
ATOM 637 O O . ALA A 1 79 ? 7.123 4.021 -6.305 1.00 95.69 79 ALA A O 1
ATOM 638 N N . LEU A 1 80 ? 8.430 2.803 -4.934 1.00 94.12 80 LEU A N 1
ATOM 639 C CA . LEU A 1 80 ? 9.548 2.623 -5.856 1.00 94.12 80 LEU A CA 1
ATOM 640 C C . LEU A 1 80 ? 9.473 1.235 -6.499 1.00 94.12 80 LEU A C 1
ATOM 642 O O . LEU A 1 80 ? 9.572 0.216 -5.827 1.00 94.12 80 LEU A O 1
ATOM 646 N N . MET A 1 81 ? 9.288 1.184 -7.817 1.00 92.50 81 MET A N 1
ATOM 647 C CA . MET A 1 81 ? 9.201 -0.072 -8.567 1.00 92.50 81 MET A CA 1
ATOM 648 C C . MET A 1 81 ? 9.524 0.142 -10.043 1.00 92.50 81 MET A C 1
ATOM 650 O O . MET A 1 81 ? 9.630 1.277 -10.510 1.00 92.50 81 MET A O 1
ATOM 654 N N . ASP A 1 82 ? 9.675 -0.950 -10.792 1.00 90.19 82 ASP A N 1
ATOM 655 C CA . ASP A 1 82 ? 9.808 -0.860 -12.246 1.00 90.19 82 ASP A CA 1
ATOM 656 C C . ASP A 1 82 ? 8.521 -0.238 -12.813 1.00 90.19 82 ASP A C 1
ATOM 658 O O . ASP A 1 82 ? 7.418 -0.734 -12.557 1.00 90.19 82 ASP A O 1
ATOM 662 N N . SER A 1 83 ? 8.620 0.845 -13.589 1.00 89.06 83 SER A N 1
ATOM 663 C CA . SER A 1 83 ? 7.428 1.518 -14.120 1.00 89.06 83 SER A CA 1
ATOM 664 C C . SER A 1 83 ? 6.599 0.604 -15.029 1.00 89.06 83 SER A C 1
ATOM 666 O O . SER A 1 83 ? 5.374 0.747 -15.101 1.00 89.06 83 SER A O 1
ATOM 668 N N . SER A 1 84 ? 7.214 -0.413 -15.638 1.00 87.62 84 SER A N 1
ATOM 669 C CA . SER A 1 84 ? 6.510 -1.444 -16.399 1.00 87.62 84 SER A CA 1
ATOM 670 C C . SER A 1 84 ? 5.629 -2.344 -15.526 1.00 87.62 84 SER A C 1
ATOM 672 O O . SER A 1 84 ? 4.560 -2.769 -15.971 1.00 87.62 84 SER A O 1
ATOM 674 N N . GLU A 1 85 ? 6.009 -2.578 -14.267 1.00 87.62 85 GLU A N 1
ATOM 675 C CA . GLU A 1 85 ? 5.218 -3.324 -13.283 1.00 87.62 85 GLU A CA 1
ATOM 676 C C . GLU A 1 85 ? 3.967 -2.541 -12.866 1.00 87.62 85 GLU A C 1
ATOM 678 O O . GLU A 1 85 ? 2.874 -3.108 -12.768 1.00 87.62 85 GLU A O 1
ATOM 683 N N . LEU A 1 86 ? 4.107 -1.222 -12.698 1.00 92.75 86 LEU A N 1
ATOM 684 C CA . LEU A 1 86 ? 2.998 -0.327 -12.373 1.00 92.75 86 LEU A CA 1
ATOM 685 C C . LEU A 1 86 ? 2.034 -0.151 -13.556 1.00 92.75 86 LEU A C 1
ATOM 687 O O . LEU A 1 86 ? 0.812 -0.204 -13.384 1.00 92.75 86 LEU A O 1
ATOM 691 N N . MET A 1 87 ? 2.579 0.060 -14.756 1.00 91.75 87 MET A N 1
ATOM 692 C CA . MET A 1 87 ? 1.813 0.393 -15.961 1.00 91.75 87 MET A CA 1
ATOM 693 C C . MET A 1 87 ? 1.292 -0.836 -16.712 1.00 91.75 87 MET A C 1
ATOM 695 O O . MET A 1 87 ? 0.371 -0.704 -17.516 1.00 91.75 87 MET A O 1
ATOM 699 N N . GLY A 1 88 ? 1.833 -2.029 -16.444 1.00 84.25 88 GLY A N 1
ATOM 700 C CA . GLY A 1 88 ? 1.520 -3.247 -17.198 1.00 84.25 88 GLY A CA 1
ATOM 701 C C . GLY A 1 88 ? 2.132 -3.256 -18.605 1.00 84.25 88 GLY A C 1
ATOM 702 O O . GLY A 1 88 ? 1.600 -3.901 -19.507 1.00 84.25 88 GLY A O 1
ATOM 703 N N . SER A 1 89 ? 3.221 -2.514 -18.814 1.00 80.00 89 SER A N 1
ATOM 704 C CA . SER A 1 89 ? 3.952 -2.428 -20.084 1.00 80.00 89 SER A CA 1
ATOM 705 C C . SER A 1 89 ? 5.214 -3.307 -20.054 1.00 80.00 89 SER A C 1
ATOM 707 O O . SER A 1 89 ? 5.397 -4.118 -19.146 1.00 80.00 89 SER A O 1
ATOM 709 N N . GLY A 1 90 ? 6.075 -3.206 -21.074 1.00 80.88 90 GLY A N 1
ATOM 710 C CA . GLY A 1 90 ? 7.380 -3.880 -21.095 1.00 80.88 90 GLY A CA 1
ATOM 711 C C . GLY A 1 90 ? 7.292 -5.395 -20.887 1.00 80.88 90 GLY A C 1
ATOM 712 O O . GLY A 1 90 ? 6.529 -6.078 -21.574 1.00 80.88 90 GLY A O 1
ATOM 713 N N . TYR A 1 91 ? 8.050 -5.918 -19.916 1.00 72.75 91 TYR A N 1
ATOM 714 C CA . TYR A 1 91 ? 8.054 -7.347 -19.579 1.00 72.75 91 TYR A CA 1
ATOM 715 C C . TYR A 1 91 ? 6.661 -7.872 -19.203 1.00 72.75 91 TYR A C 1
ATOM 717 O O . TYR A 1 91 ? 6.363 -9.035 -19.447 1.00 72.75 91 TYR A O 1
ATOM 725 N N . PHE A 1 92 ? 5.775 -7.029 -18.668 1.00 72.50 92 PHE A N 1
ATOM 726 C CA . PHE A 1 92 ? 4.426 -7.421 -18.258 1.00 72.50 92 PHE A CA 1
ATOM 727 C C . PHE A 1 92 ? 3.371 -7.269 -19.365 1.00 72.50 92 PHE A C 1
ATOM 729 O O . PHE A 1 92 ? 2.231 -7.695 -19.178 1.00 72.50 92 PHE A O 1
ATOM 736 N N . ALA A 1 93 ? 3.747 -6.762 -20.544 1.00 74.38 93 ALA A N 1
ATOM 737 C CA . ALA A 1 93 ? 2.821 -6.482 -21.645 1.00 74.38 93 ALA A CA 1
ATOM 738 C C . ALA A 1 93 ? 2.121 -7.728 -22.228 1.00 74.38 93 ALA A C 1
ATOM 740 O O . ALA A 1 93 ? 1.121 -7.597 -22.937 1.00 74.38 93 ALA A O 1
ATOM 741 N N . TYR A 1 94 ? 2.613 -8.942 -21.950 1.00 75.88 94 TYR A N 1
ATOM 742 C CA . TYR A 1 94 ? 1.943 -10.184 -22.359 1.00 75.88 94 TYR A CA 1
ATOM 743 C C . TYR A 1 94 ? 0.655 -10.461 -21.568 1.00 75.88 94 TYR A C 1
ATOM 745 O O . TYR A 1 94 ? -0.160 -11.274 -21.995 1.00 75.88 94 TYR A O 1
ATOM 753 N N . LYS A 1 95 ? 0.433 -9.779 -20.436 1.00 75.38 95 LYS A N 1
ATOM 754 C CA . LYS A 1 95 ? -0.755 -9.936 -19.584 1.00 75.38 95 LYS A CA 1
ATOM 755 C C . LYS A 1 95 ? -1.839 -8.902 -19.903 1.00 75.38 95 LYS A C 1
ATOM 757 O O . LYS A 1 95 ? -2.345 -8.250 -18.998 1.00 75.38 95 LYS A O 1
ATOM 762 N N . ARG A 1 96 ? -2.197 -8.740 -21.182 1.00 70.44 96 ARG A N 1
ATOM 763 C CA . ARG A 1 96 ? -3.098 -7.658 -21.643 1.00 70.44 96 ARG A CA 1
ATOM 764 C C . ARG A 1 96 ? -4.477 -7.648 -20.972 1.00 70.44 96 ARG A C 1
ATOM 766 O O . ARG A 1 96 ? -5.037 -6.576 -20.786 1.00 70.44 96 ARG A O 1
ATOM 773 N N . ASP A 1 97 ? -4.988 -8.814 -20.581 1.00 80.69 97 ASP A N 1
ATOM 774 C CA . ASP A 1 97 ? -6.308 -8.947 -19.946 1.00 80.69 97 ASP A CA 1
ATOM 775 C C . ASP A 1 97 ? -6.271 -8.799 -18.414 1.00 80.69 97 ASP A C 1
ATOM 777 O O . ASP A 1 97 ? -7.305 -8.854 -17.748 1.00 80.69 97 ASP A O 1
ATOM 781 N N . VAL A 1 98 ? -5.081 -8.626 -17.828 1.00 85.69 98 VAL A N 1
ATOM 782 C CA . VAL A 1 98 ? -4.912 -8.438 -16.386 1.00 85.69 98 VAL A CA 1
ATOM 783 C C . VAL A 1 98 ? -4.734 -6.948 -16.101 1.00 85.69 98 VAL A C 1
ATOM 785 O O . VAL A 1 98 ? -3.821 -6.343 -16.663 1.00 85.69 98 VAL A O 1
ATOM 788 N N . PRO A 1 99 ? -5.540 -6.345 -15.208 1.00 91.12 99 PRO A N 1
ATOM 789 C CA . PRO A 1 99 ? -5.364 -4.942 -14.867 1.00 91.12 99 PRO A CA 1
ATOM 790 C C . PRO A 1 99 ? -3.966 -4.665 -14.299 1.00 91.12 99 PRO A C 1
ATOM 792 O O . PRO A 1 99 ? -3.465 -5.433 -13.469 1.00 91.12 99 PRO A O 1
ATOM 795 N N . SER A 1 100 ? -3.358 -3.560 -14.728 1.00 93.81 100 SER A N 1
ATOM 796 C CA . SER A 1 100 ? -2.076 -3.069 -14.221 1.00 93.81 100 SER A CA 1
ATOM 797 C C . SER A 1 100 ? -2.172 -2.603 -12.767 1.00 93.81 100 SER A C 1
ATOM 799 O O . SER A 1 100 ? -3.268 -2.364 -12.251 1.00 93.81 100 SER A O 1
ATOM 801 N N . GLY A 1 101 ? -1.026 -2.430 -12.099 1.00 94.06 101 GLY A N 1
ATOM 802 C CA . GLY A 1 101 ? -0.986 -1.909 -10.729 1.00 94.06 101 GLY A CA 1
ATOM 803 C C . GLY A 1 101 ? -1.686 -0.553 -10.597 1.00 94.06 101 GLY A C 1
ATOM 804 O O . GLY A 1 101 ? -2.465 -0.330 -9.669 1.00 94.06 101 GLY A O 1
ATOM 805 N N . LEU A 1 102 ? -1.499 0.325 -11.588 1.00 95.75 102 LEU A N 1
ATOM 806 C CA . LEU A 1 102 ? -2.181 1.616 -11.642 1.00 95.75 102 LEU A CA 1
ATOM 807 C C . LEU A 1 102 ? -3.700 1.468 -11.827 1.00 95.75 102 LEU A C 1
ATOM 809 O O . LEU A 1 102 ? -4.476 2.188 -11.198 1.00 95.75 102 LEU A O 1
ATOM 813 N N . GLN A 1 103 ? -4.148 0.527 -12.662 1.00 95.75 103 GLN A N 1
ATOM 814 C CA . GLN A 1 103 ? -5.578 0.252 -12.829 1.00 95.75 103 GLN A CA 1
ATOM 815 C C . GLN A 1 103 ? -6.201 -0.299 -11.540 1.00 95.75 103 GLN A C 1
ATOM 817 O O . GLN A 1 103 ? -7.306 0.110 -11.183 1.00 95.75 103 GLN A O 1
ATOM 822 N N . TRP A 1 104 ? -5.495 -1.162 -10.803 1.00 97.06 104 TRP A N 1
ATOM 823 C CA . TRP A 1 104 ? -5.941 -1.618 -9.485 1.00 97.06 104 TRP A CA 1
ATOM 824 C C . TRP A 1 104 ? -6.051 -0.474 -8.483 1.00 97.06 104 TRP A C 1
ATOM 826 O O . TRP A 1 104 ? -7.085 -0.352 -7.828 1.00 97.06 104 TRP A O 1
ATOM 836 N N . LEU A 1 105 ? -5.048 0.403 -8.399 1.00 97.12 105 LEU A N 1
ATOM 837 C CA . LEU A 1 105 ? -5.113 1.576 -7.524 1.00 97.12 105 LEU A CA 1
ATOM 838 C C . LEU A 1 105 ? -6.328 2.457 -7.846 1.00 97.12 105 LEU A C 1
ATOM 840 O O . LEU A 1 105 ? -7.040 2.885 -6.937 1.00 97.12 105 LEU A O 1
ATOM 844 N N . ARG A 1 106 ? -6.599 2.702 -9.132 1.00 96.69 106 ARG A N 1
ATOM 845 C CA . ARG A 1 106 ? -7.767 3.484 -9.561 1.00 96.69 106 ARG A CA 1
ATOM 846 C C . ARG A 1 106 ? -9.085 2.824 -9.148 1.00 96.69 106 ARG A C 1
ATOM 848 O O . ARG A 1 106 ? -9.927 3.513 -8.582 1.00 96.69 106 ARG A O 1
ATOM 855 N N . ARG A 1 107 ? -9.220 1.499 -9.283 1.00 97.31 107 ARG A N 1
ATOM 856 C CA . ARG A 1 107 ? -10.390 0.753 -8.770 1.00 97.31 107 ARG A CA 1
ATOM 857 C C . ARG A 1 107 ? -10.560 0.897 -7.255 1.00 97.31 107 ARG A C 1
ATOM 859 O O . ARG A 1 107 ? -11.678 1.058 -6.775 1.00 97.31 107 ARG A O 1
ATOM 866 N N . PHE A 1 108 ? -9.466 0.875 -6.490 1.00 97.50 108 PHE A N 1
ATOM 867 C CA . PHE A 1 108 ? -9.520 1.136 -5.046 1.00 97.50 108 PHE A CA 1
ATOM 868 C C . PHE A 1 108 ? -9.994 2.558 -4.740 1.00 97.50 108 PHE A C 1
ATOM 870 O O . PHE A 1 108 ? -10.841 2.728 -3.869 1.00 97.50 108 PHE A O 1
ATOM 877 N N . LYS A 1 109 ? -9.493 3.567 -5.459 1.00 96.25 109 LYS A N 1
ATOM 878 C CA . LYS A 1 109 ? -9.935 4.963 -5.302 1.00 96.25 109 LYS A CA 1
ATOM 879 C C . LYS A 1 109 ? -11.411 5.155 -5.656 1.00 96.25 109 LYS A C 1
ATOM 881 O O . LYS A 1 109 ? -12.096 5.932 -5.001 1.00 96.25 109 LYS A O 1
ATOM 886 N N . GLU A 1 110 ? -11.896 4.461 -6.682 1.00 96.38 110 GLU A N 1
ATOM 887 C CA . GLU A 1 110 ? -13.313 4.469 -7.066 1.00 96.38 110 GLU A CA 1
ATOM 888 C C . GLU A 1 110 ? -14.189 3.823 -5.984 1.00 96.38 110 GLU A C 1
ATOM 890 O O . GLU A 1 110 ? -15.274 4.318 -5.681 1.00 96.38 110 GLU A O 1
ATOM 895 N N . ARG A 1 111 ? -13.710 2.732 -5.375 1.00 96.81 111 ARG A N 1
ATOM 896 C CA . ARG A 1 111 ? -14.447 1.969 -4.361 1.00 96.81 111 ARG A CA 1
ATOM 897 C C . ARG A 1 111 ? -14.450 2.624 -2.978 1.00 96.81 111 ARG A C 1
ATOM 899 O O . ARG A 1 111 ? -15.479 2.572 -2.301 1.00 96.81 111 ARG A O 1
ATOM 906 N N . TYR A 1 112 ? -13.312 3.170 -2.552 1.00 96.19 112 TYR A N 1
ATOM 907 C CA . TYR A 1 112 ? -13.072 3.676 -1.201 1.00 96.19 112 TYR A CA 1
ATOM 908 C C . TYR A 1 112 ? -12.772 5.175 -1.238 1.00 96.19 112 TYR A C 1
ATOM 910 O O . TYR A 1 112 ? -11.698 5.609 -1.654 1.00 96.19 112 TYR A O 1
ATOM 918 N N . ARG A 1 113 ? -13.717 5.977 -0.736 1.00 91.94 113 ARG A N 1
ATOM 919 C CA . ARG A 1 113 ? -13.655 7.452 -0.790 1.00 91.94 113 ARG A CA 1
ATOM 920 C C . ARG A 1 113 ? -12.507 8.057 0.021 1.00 91.94 113 ARG A C 1
ATOM 922 O O . ARG A 1 113 ? -12.086 9.183 -0.236 1.00 91.94 113 ARG A O 1
ATOM 929 N N . HIS A 1 114 ? -12.022 7.327 1.019 1.00 93.25 114 HIS A N 1
ATOM 930 C CA . HIS A 1 114 ? -10.973 7.763 1.928 1.00 93.25 114 HIS A CA 1
ATOM 931 C C . HIS A 1 114 ? -9.747 6.875 1.749 1.00 93.25 114 HIS A C 1
ATOM 933 O O . HI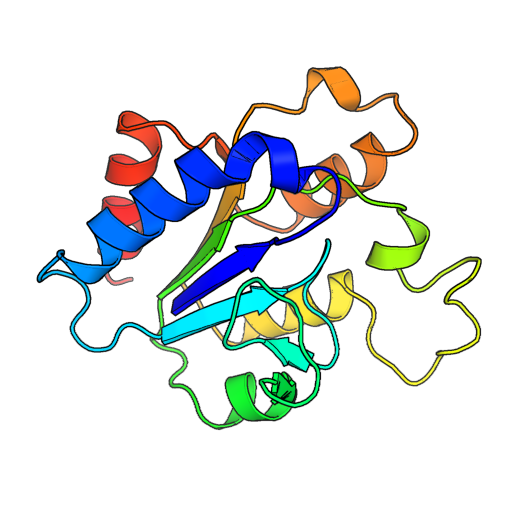S A 1 114 ? -9.645 5.837 2.399 1.00 93.25 114 HIS A O 1
ATOM 939 N N . LEU A 1 115 ? -8.834 7.281 0.869 1.00 95.94 115 LEU A N 1
ATOM 940 C CA . LEU A 1 115 ? -7.628 6.528 0.544 1.00 95.94 115 LEU A CA 1
ATOM 941 C C . LEU A 1 115 ? -6.411 7.453 0.545 1.00 95.94 115 LEU A C 1
ATOM 943 O O . LEU A 1 115 ? -6.424 8.500 -0.099 1.00 95.94 115 LEU A O 1
ATOM 947 N N . VAL A 1 116 ? -5.370 7.042 1.265 1.00 96.44 116 VAL A N 1
ATOM 948 C CA . VAL A 1 116 ? -4.069 7.725 1.340 1.00 96.44 116 VAL A CA 1
ATOM 949 C C . VAL A 1 116 ? -2.932 6.724 1.175 1.00 96.44 116 VAL A C 1
ATOM 951 O O . VAL A 1 116 ? -3.099 5.535 1.464 1.00 96.44 116 VAL A O 1
ATOM 954 N N . TRP A 1 117 ? -1.771 7.216 0.754 1.00 96.94 117 TRP A N 1
ATOM 955 C CA . TRP A 1 117 ? -0.540 6.439 0.656 1.00 96.94 117 TRP A CA 1
ATOM 956 C C . TRP A 1 117 ? 0.521 7.010 1.597 1.00 96.94 117 TRP A C 1
ATOM 958 O O . TRP A 1 117 ? 0.809 8.201 1.556 1.00 96.94 117 TRP A O 1
ATOM 968 N N . LEU A 1 118 ? 1.098 6.169 2.450 1.00 95.62 118 LEU A N 1
ATOM 969 C CA . LEU A 1 118 ? 2.164 6.523 3.376 1.00 95.62 118 LEU A CA 1
ATOM 970 C C . LEU A 1 118 ? 3.487 5.923 2.905 1.00 95.62 118 LEU A C 1
ATOM 972 O O . LEU A 1 118 ? 3.602 4.704 2.781 1.00 95.62 118 LEU A O 1
ATOM 976 N N . THR A 1 119 ? 4.483 6.768 2.666 1.00 95.69 119 THR A N 1
ATOM 977 C CA . THR A 1 119 ? 5.832 6.335 2.283 1.00 95.69 119 THR A CA 1
ATOM 978 C C . THR A 1 119 ? 6.760 6.346 3.497 1.00 95.69 119 THR A C 1
ATOM 980 O O . THR A 1 119 ? 6.655 7.257 4.313 1.00 95.69 119 THR A O 1
ATOM 983 N N . PRO A 1 120 ? 7.670 5.372 3.678 1.00 93.94 120 PRO A N 1
ATOM 984 C CA . PRO A 1 120 ? 8.618 5.391 4.797 1.00 93.94 120 PRO A CA 1
ATOM 985 C C . PRO A 1 120 ? 9.511 6.639 4.825 1.00 93.94 120 PRO A C 1
ATOM 987 O O . PRO A 1 120 ? 9.878 7.111 5.898 1.00 93.94 120 PRO A O 1
ATOM 990 N N . GLU A 1 121 ? 9.817 7.186 3.650 1.00 91.31 121 GLU A N 1
ATOM 991 C CA . GLU A 1 121 ? 10.633 8.383 3.454 1.00 91.31 121 GLU A CA 1
ATOM 992 C C . GLU A 1 121 ? 10.111 9.235 2.286 1.00 91.31 121 GLU A C 1
ATOM 994 O O . GLU A 1 121 ? 9.182 8.836 1.575 1.00 91.31 121 GLU A O 1
ATOM 999 N N . ASP A 1 122 ? 10.654 10.442 2.126 1.00 89.12 122 ASP A N 1
ATOM 1000 C CA . ASP A 1 122 ? 10.374 11.298 0.971 1.00 89.12 122 ASP A CA 1
ATOM 1001 C C . ASP A 1 122 ? 11.299 10.928 -0.196 1.00 89.12 122 ASP A C 1
ATOM 1003 O O . ASP A 1 122 ? 12.519 11.090 -0.121 1.00 89.12 122 ASP A O 1
ATOM 1007 N N . ASN A 1 123 ? 10.694 10.459 -1.286 1.00 88.94 123 ASN A N 1
ATOM 1008 C CA . ASN A 1 123 ? 11.394 9.990 -2.477 1.00 88.94 123 ASN A CA 1
ATOM 1009 C C . ASN A 1 123 ? 11.450 11.040 -3.600 1.00 88.94 123 ASN A C 1
ATOM 1011 O O . ASN A 1 123 ? 11.831 10.714 -4.724 1.00 88.94 123 ASN A O 1
ATOM 1015 N N . ASP A 1 124 ? 11.131 12.312 -3.329 1.00 86.50 124 ASP A N 1
ATOM 1016 C CA . ASP A 1 124 ? 11.176 13.386 -4.337 1.00 86.50 124 ASP A CA 1
ATOM 1017 C C . ASP A 1 124 ? 12.568 13.558 -4.966 1.00 86.50 124 ASP A C 1
ATOM 1019 O O . ASP A 1 124 ? 12.687 13.840 -6.160 1.00 86.50 124 ASP A O 1
ATOM 1023 N N . SER A 1 125 ? 13.634 13.317 -4.199 1.00 86.50 125 SER A N 1
ATOM 1024 C CA . SER A 1 125 ? 15.012 13.365 -4.710 1.00 86.50 125 SER A CA 1
ATOM 1025 C C . SER A 1 125 ? 15.314 12.278 -5.753 1.00 86.50 125 SER A C 1
ATOM 1027 O O . SER A 1 125 ? 16.199 12.452 -6.592 1.00 86.50 125 SER A O 1
ATOM 1029 N N . LEU A 1 126 ? 14.546 11.183 -5.753 1.00 86.31 126 LEU A N 1
ATOM 1030 C CA . LEU A 1 126 ? 14.705 10.055 -6.667 1.00 86.31 126 LEU A CA 1
ATOM 1031 C C . LEU A 1 126 ? 13.940 10.243 -7.980 1.00 86.31 126 LEU A C 1
ATOM 1033 O O . LEU A 1 126 ? 14.043 9.382 -8.851 1.00 86.31 126 LEU A O 1
ATOM 1037 N N . ALA A 1 127 ? 13.230 11.360 -8.168 1.00 77.69 127 ALA A N 1
ATOM 1038 C CA . ALA A 1 127 ? 12.375 11.632 -9.327 1.00 77.69 127 ALA A CA 1
ATOM 1039 C C . ALA A 1 127 ? 13.043 11.413 -10.701 1.00 77.69 127 ALA A C 1
ATOM 1041 O O . ALA A 1 127 ? 12.367 11.035 -11.652 1.00 77.69 127 ALA A O 1
ATOM 1042 N N . ASN A 1 128 ? 14.359 11.628 -10.807 1.00 81.38 128 ASN A N 1
ATOM 1043 C CA . ASN A 1 128 ? 15.125 11.459 -12.051 1.00 81.38 128 ASN A CA 1
ATOM 1044 C C . ASN A 1 128 ? 15.819 10.088 -12.169 1.00 81.38 128 ASN A C 1
ATOM 1046 O O . ASN A 1 128 ? 16.684 9.901 -13.023 1.00 81.38 128 ASN A O 1
ATOM 1050 N N . THR A 1 129 ? 15.495 9.142 -11.289 1.00 87.44 129 THR A N 1
ATOM 1051 C CA . THR A 1 129 ? 16.042 7.780 -11.309 1.00 87.44 129 THR A CA 1
ATOM 1052 C C . THR A 1 129 ? 15.069 6.809 -11.970 1.00 87.44 129 THR A C 1
ATOM 1054 O O . THR A 1 129 ? 13.878 7.090 -12.084 1.00 87.44 129 THR A O 1
ATOM 1057 N N . PHE A 1 130 ? 15.573 5.635 -12.360 1.00 83.69 130 PHE A N 1
ATOM 1058 C CA . PHE A 1 130 ? 14.764 4.581 -12.980 1.00 83.69 130 PHE A CA 1
ATOM 1059 C C . PHE A 1 130 ? 13.542 4.191 -12.128 1.00 83.69 130 PHE A C 1
ATOM 1061 O O . PHE A 1 130 ? 12.440 4.066 -12.649 1.00 83.69 130 PHE A O 1
ATOM 1068 N N . TRP A 1 131 ? 13.719 4.068 -10.809 1.00 84.12 131 TRP A N 1
ATOM 1069 C CA . TRP A 1 131 ? 12.653 3.683 -9.875 1.00 84.12 131 TRP A CA 1
ATOM 1070 C C . TRP A 1 131 ? 11.766 4.860 -9.438 1.00 84.12 131 TRP A C 1
ATOM 1072 O O . TRP A 1 131 ? 10.662 4.652 -8.947 1.00 84.12 131 TRP A O 1
ATOM 1082 N N . GLY A 1 132 ? 12.221 6.106 -9.604 1.00 90.44 132 GLY A N 1
ATOM 1083 C CA . GLY A 1 132 ? 11.472 7.292 -9.172 1.00 90.44 132 GLY A CA 1
ATOM 1084 C C . GLY A 1 132 ? 10.272 7.635 -10.051 1.00 90.44 132 GLY A C 1
ATOM 1085 O O . GLY A 1 132 ? 9.361 8.333 -9.603 1.00 90.44 132 GLY A O 1
ATOM 1086 N N . GLU A 1 133 ? 10.231 7.126 -11.285 1.00 91.69 133 GLU A N 1
ATOM 1087 C CA . GLU A 1 133 ? 9.104 7.345 -12.194 1.00 91.69 133 GLU A CA 1
ATOM 1088 C C . GLU A 1 133 ? 7.792 6.805 -11.600 1.00 91.69 133 GLU A C 1
ATOM 1090 O O . GLU A 1 133 ? 6.775 7.505 -11.612 1.00 91.69 133 GLU A O 1
ATOM 1095 N N . SER A 1 134 ? 7.809 5.598 -11.018 1.00 93.69 134 SER A N 1
ATOM 1096 C CA . SER A 1 134 ? 6.622 5.005 -10.390 1.00 93.69 134 SER A CA 1
ATOM 1097 C C . SER A 1 134 ? 6.115 5.844 -9.222 1.00 93.69 134 SER A C 1
ATOM 1099 O O . SER A 1 134 ? 4.911 6.080 -9.110 1.00 93.69 134 SER A O 1
ATOM 1101 N N . TYR A 1 135 ? 7.032 6.347 -8.394 1.00 94.94 135 TYR A N 1
ATOM 1102 C CA . TYR A 1 135 ? 6.712 7.200 -7.258 1.00 94.94 135 TYR A CA 1
ATOM 1103 C C . TYR A 1 135 ? 6.030 8.493 -7.719 1.00 94.94 135 TYR A C 1
ATOM 1105 O O . TYR A 1 135 ? 4.974 8.850 -7.198 1.00 94.94 135 TYR A O 1
ATOM 1113 N N . LEU A 1 136 ? 6.548 9.152 -8.762 1.00 93.31 136 LEU A N 1
ATOM 1114 C CA . LEU A 1 136 ? 5.932 10.361 -9.317 1.00 93.31 136 LEU A CA 1
ATOM 1115 C C . LEU A 1 136 ? 4.542 10.109 -9.914 1.00 93.31 136 LEU A C 1
ATOM 1117 O O . LEU A 1 136 ? 3.648 10.946 -9.758 1.00 93.31 136 LEU A O 1
ATOM 1121 N N . ILE A 1 137 ? 4.344 8.978 -10.597 1.00 94.25 137 ILE A N 1
ATOM 1122 C CA . ILE A 1 137 ? 3.030 8.585 -11.126 1.00 94.25 137 ILE A CA 1
ATOM 1123 C C . ILE A 1 137 ? 2.046 8.392 -9.969 1.00 94.25 137 ILE A C 1
ATOM 1125 O O . ILE A 1 137 ? 0.955 8.964 -9.984 1.00 94.25 137 ILE A O 1
ATOM 1129 N N . LEU A 1 138 ? 2.438 7.635 -8.942 1.00 95.56 138 LEU A N 1
ATOM 1130 C CA . LEU A 1 138 ? 1.595 7.355 -7.782 1.00 95.56 138 LEU A CA 1
ATOM 1131 C C . LEU A 1 138 ? 1.288 8.626 -6.982 1.00 95.56 138 LEU A C 1
ATOM 1133 O O . LEU A 1 138 ? 0.129 8.860 -6.653 1.00 95.56 138 LEU A O 1
ATOM 1137 N N . LYS A 1 139 ? 2.271 9.503 -6.756 1.00 94.19 139 LYS A N 1
ATOM 1138 C CA . LYS A 1 139 ? 2.092 10.786 -6.053 1.00 94.19 139 LYS A CA 1
ATOM 1139 C C . LYS A 1 139 ? 1.075 11.709 -6.739 1.00 94.19 139 LYS A C 1
ATOM 1141 O O . LYS A 1 139 ? 0.403 12.488 -6.071 1.00 94.19 139 LYS A O 1
ATOM 1146 N N . ARG A 1 140 ? 0.930 11.626 -8.068 1.00 94.44 140 ARG A N 1
ATOM 1147 C CA . ARG A 1 140 ? -0.106 12.363 -8.826 1.00 94.44 140 ARG A CA 1
ATOM 1148 C C . ARG A 1 140 ? -1.491 11.729 -8.720 1.00 94.44 140 ARG A C 1
ATOM 1150 O O . ARG A 1 140 ? -2.495 12.404 -8.926 1.00 94.44 140 ARG A O 1
ATOM 1157 N N . GLU A 1 141 ? -1.547 10.433 -8.443 1.00 95.31 141 GLU A N 1
ATOM 1158 C CA . GLU A 1 141 ? -2.780 9.653 -8.415 1.00 95.31 141 GLU A CA 1
ATOM 1159 C C . GLU A 1 141 ? -3.401 9.591 -7.024 1.00 95.31 141 GLU A C 1
ATOM 1161 O O . GLU A 1 141 ? -4.623 9.617 -6.900 1.00 95.31 141 GLU A O 1
ATOM 1166 N N . VAL A 1 142 ? -2.604 9.499 -5.969 1.00 95.12 142 VAL A N 1
ATOM 1167 C CA . VAL A 1 142 ? -3.091 9.332 -4.601 1.00 95.12 142 VAL A CA 1
ATOM 1168 C C . VAL A 1 142 ? -2.502 10.393 -3.687 1.00 95.12 142 VAL A C 1
ATOM 1170 O O . VAL A 1 142 ? -1.360 10.810 -3.843 1.00 95.12 142 VAL A O 1
ATOM 1173 N N . ASP A 1 143 ? -3.302 10.815 -2.711 1.00 95.00 143 ASP A N 1
ATOM 1174 C CA . ASP A 1 143 ? -2.851 11.676 -1.628 1.00 95.00 143 ASP A CA 1
ATOM 1175 C C . ASP A 1 143 ? -1.768 10.961 -0.805 1.00 95.00 143 ASP A C 1
ATOM 1177 O O . ASP A 1 143 ? -2.056 10.037 -0.036 1.00 95.00 143 ASP A O 1
ATOM 1181 N N . MET A 1 144 ? -0.519 11.360 -1.035 1.00 95.44 144 MET A N 1
ATOM 1182 C CA . MET A 1 144 ? 0.675 10.677 -0.555 1.00 95.44 144 MET A CA 1
ATOM 1183 C C . MET A 1 144 ? 1.408 11.519 0.491 1.00 95.44 144 MET A C 1
ATOM 1185 O O . MET A 1 144 ? 1.629 12.711 0.285 1.00 95.44 144 MET A O 1
ATOM 1189 N N . HIS A 1 145 ? 1.803 10.886 1.596 1.00 94.00 145 HIS A N 1
ATOM 1190 C CA . HIS A 1 145 ? 2.468 11.528 2.733 1.00 94.00 145 HIS A CA 1
ATOM 1191 C C . HIS A 1 145 ? 3.620 10.668 3.243 1.00 94.00 145 HIS A C 1
ATOM 1193 O O . HIS A 1 145 ? 3.514 9.446 3.275 1.00 94.00 145 HIS A O 1
ATOM 1199 N N . THR A 1 146 ? 4.686 11.285 3.739 1.00 93.94 146 THR A N 1
ATOM 1200 C CA . THR A 1 146 ? 5.749 10.551 4.441 1.00 93.94 146 THR A CA 1
ATOM 1201 C C . THR A 1 146 ? 5.269 10.086 5.818 1.00 93.94 146 THR A C 1
ATOM 1203 O O . THR A 1 146 ? 4.573 10.820 6.524 1.00 93.94 146 THR A O 1
ATOM 1206 N N . LEU A 1 147 ? 5.650 8.879 6.227 1.00 90.19 147 LEU A N 1
ATOM 1207 C CA . LEU A 1 147 ? 5.280 8.245 7.486 1.00 90.19 147 LEU A CA 1
ATOM 1208 C C . LEU A 1 147 ? 6.090 8.839 8.646 1.00 90.19 147 LEU A C 1
ATOM 1210 O O . LEU A 1 147 ? 7.080 8.275 9.102 1.00 90.19 147 LEU A O 1
ATOM 1214 N N . THR A 1 148 ? 5.624 9.976 9.152 1.00 85.12 148 THR A N 1
ATOM 1215 C CA . THR A 1 148 ? 6.064 10.558 10.427 1.00 85.12 148 THR A CA 1
ATOM 1216 C C . THR A 1 148 ? 4.951 10.453 11.469 1.00 85.12 148 THR A C 1
ATOM 1218 O O . THR A 1 148 ? 3.791 10.198 11.130 1.00 85.12 148 THR A O 1
ATOM 1221 N N . VAL A 1 149 ? 5.268 10.651 12.751 1.00 78.44 149 VAL A N 1
ATOM 1222 C CA . VAL A 1 149 ? 4.260 10.635 13.829 1.00 78.44 149 VAL A CA 1
ATOM 1223 C C . VAL A 1 149 ? 3.214 11.736 13.610 1.00 78.44 149 VAL A C 1
ATOM 1225 O O . VAL A 1 149 ? 2.007 11.520 13.781 1.00 78.44 149 VAL A O 1
ATOM 1228 N N . GLU A 1 150 ? 3.668 12.909 13.174 1.00 80.12 150 GLU A N 1
ATOM 1229 C CA . GLU A 1 150 ? 2.839 14.071 12.872 1.00 80.12 150 GLU A CA 1
ATOM 1230 C C . GLU A 1 150 ? 1.908 13.786 11.690 1.00 80.12 150 GLU A C 1
ATOM 1232 O O . GLU A 1 150 ? 0.690 13.975 11.796 1.00 80.12 150 GLU A O 1
ATOM 1237 N N . ASN A 1 151 ? 2.457 13.269 10.586 1.00 82.00 151 ASN A N 1
ATOM 1238 C CA . ASN A 1 151 ? 1.688 12.958 9.386 1.00 82.00 151 ASN A CA 1
ATOM 1239 C C . ASN A 1 151 ? 0.707 11.820 9.633 1.00 82.00 151 ASN A C 1
ATOM 1241 O O . ASN A 1 151 ? -0.438 11.919 9.208 1.00 82.00 151 ASN A O 1
ATOM 1245 N N . LEU A 1 152 ? 1.090 10.785 10.384 1.00 81.00 152 LEU A N 1
ATOM 1246 C CA . LEU A 1 152 ? 0.181 9.706 10.761 1.00 81.00 152 LEU A CA 1
ATOM 1247 C C . LEU A 1 152 ? -1.021 10.244 11.547 1.00 81.00 152 LEU A C 1
ATOM 1249 O O . LEU A 1 152 ? -2.165 9.909 11.245 1.00 81.00 152 LEU A O 1
ATOM 1253 N N . THR A 1 153 ? -0.781 11.129 12.516 1.00 80.56 153 THR A N 1
ATOM 1254 C CA . THR A 1 153 ? -1.853 11.765 13.295 1.00 80.56 153 THR A CA 1
ATOM 1255 C C . THR A 1 153 ? -2.752 12.633 12.409 1.00 80.56 153 THR A C 1
ATOM 1257 O O . THR A 1 153 ? -3.979 12.577 12.524 1.00 80.56 153 THR A O 1
ATOM 1260 N N . SER A 1 154 ? -2.157 13.429 11.517 1.00 83.06 154 SER A N 1
ATOM 1261 C CA . SER A 1 154 ? -2.876 14.284 10.565 1.00 83.06 154 SER A CA 1
ATOM 1262 C C . SER A 1 154 ? -3.736 13.464 9.600 1.00 83.06 154 SER A C 1
ATOM 1264 O O . SER A 1 154 ? -4.926 13.734 9.428 1.00 83.06 154 SER A O 1
ATOM 1266 N N . VAL A 1 155 ? -3.164 12.400 9.043 1.00 85.19 155 VAL A N 1
ATOM 1267 C CA . VAL A 1 155 ? -3.821 11.482 8.116 1.00 85.19 155 VAL A CA 1
ATOM 1268 C C . VAL A 1 155 ? -4.960 10.745 8.803 1.00 85.19 155 VAL A C 1
ATOM 1270 O O . VAL A 1 155 ? -6.056 10.714 8.254 1.00 85.19 155 VAL A O 1
ATOM 1273 N N . ILE A 1 156 ? -4.768 10.229 10.022 1.00 83.62 156 ILE A N 1
ATOM 1274 C CA . ILE A 1 156 ? -5.861 9.614 10.787 1.00 83.62 156 ILE A CA 1
ATOM 1275 C C . ILE A 1 156 ? -6.983 10.630 11.012 1.00 83.62 156 ILE A C 1
ATOM 1277 O O . ILE A 1 156 ? -8.135 10.313 10.749 1.00 83.62 156 ILE A O 1
ATOM 1281 N N . LYS A 1 157 ? -6.683 11.871 11.417 1.00 82.81 157 LYS A N 1
ATOM 1282 C CA . LYS A 1 157 ? -7.713 12.914 11.576 1.00 82.81 157 LYS A CA 1
ATOM 1283 C C . LYS A 1 157 ? -8.452 13.199 10.266 1.00 82.81 157 LYS A C 1
ATOM 1285 O O . LYS A 1 157 ? -9.681 13.246 10.265 1.00 82.81 157 LYS A O 1
ATOM 1290 N N . LYS A 1 158 ? -7.734 13.335 9.147 1.00 84.44 158 LYS A N 1
ATOM 1291 C CA . LYS A 1 158 ? -8.311 13.536 7.806 1.00 84.44 158 LYS A CA 1
ATOM 1292 C C . LYS A 1 158 ? -9.217 12.371 7.409 1.00 84.44 158 LYS A C 1
ATOM 1294 O O . LYS A 1 158 ? -10.326 12.577 6.925 1.00 84.44 158 LYS A O 1
ATOM 1299 N N . LEU A 1 159 ? -8.767 11.154 7.692 1.00 81.38 159 LEU A N 1
ATOM 1300 C CA . LEU A 1 159 ? -9.533 9.923 7.591 1.00 81.38 159 LEU A CA 1
ATOM 1301 C C . LEU A 1 159 ? -10.534 9.759 8.744 1.00 81.38 159 LEU A C 1
ATOM 1303 O O . LEU A 1 159 ? -10.984 8.656 8.949 1.00 81.38 159 LEU A O 1
ATOM 1307 N N . MET A 1 160 ? -10.916 10.751 9.539 1.00 78.12 160 MET A N 1
ATOM 1308 C CA . MET A 1 160 ? -12.009 10.586 10.518 1.00 78.12 160 MET A CA 1
ATOM 1309 C C . MET A 1 160 ? -13.108 11.618 10.318 1.00 78.12 160 MET A C 1
ATOM 1311 O O . MET A 1 160 ? -14.256 11.363 10.679 1.00 78.12 160 MET A O 1
ATOM 1315 N N . VAL A 1 161 ? -12.805 12.728 9.646 1.00 72.44 161 VAL A N 1
ATOM 1316 C CA . VAL A 1 161 ? -13.818 13.692 9.220 1.00 72.44 161 VAL A CA 1
ATOM 1317 C C . VAL A 1 161 ? -14.745 13.013 8.204 1.00 72.44 161 VAL A C 1
ATOM 1319 O O . VAL A 1 161 ? -14.298 12.510 7.169 1.00 72.44 161 VAL A O 1
ATOM 1322 N N . ALA A 1 162 ? -16.026 12.905 8.557 1.00 50.25 162 ALA A N 1
ATOM 1323 C CA . ALA A 1 162 ? -17.087 12.502 7.643 1.00 50.25 162 ALA A CA 1
ATOM 1324 C C . ALA A 1 162 ? -17.331 13.652 6.660 1.00 50.25 162 ALA A C 1
ATOM 1326 O O . ALA A 1 162 ? -17.349 14.813 7.076 1.00 50.25 162 ALA A O 1
ATOM 1327 N N . ARG A 1 163 ? -17.480 13.339 5.374 1.00 50.09 163 ARG A N 1
ATOM 1328 C CA . ARG A 1 163 ? -17.904 14.310 4.370 1.00 50.09 163 ARG A CA 1
ATOM 1329 C C . ARG A 1 163 ? -19.242 13.887 3.799 1.00 50.09 163 ARG A C 1
ATOM 1331 O O . ARG A 1 163 ? -19.383 12.673 3.531 1.00 50.09 163 ARG A O 1
#